Protein AF-A0A7L2GXZ4-F1 (afdb_monomer)

Nearest PDB structures (foldseek):
  8aci-assembly1_A  TM=8.952E-01  e=5.478E-05  Homo sapiens
  3erb-assembly1_A  TM=8.842E-01  e=6.610E-05  Homo sapiens
  3hs0-assembly3_I-2  TM=9.011E-01  e=2.462E-04  Homo sapiens
  2ok5-assembly1_A  TM=9.056E-01  e=3.584E-04  Homo sapiens
  2yra-assembly1_A  TM=7.769E-01  e=6.209E-05  Homo sapiens

InterPro domains:
  IPR000436 Sushi/SCR/CCP domain [PF00084] (1-55)
  IPR000436 Sushi/SCR/CCP domain [PS50923] (1-57)
  IPR000436 Sushi/SCR/CCP domain [SM00032] (1-55)
  IPR000436 Sushi/SCR/CCP domain [cd00033] (1-56)
  IPR035976 Sushi/SCR/CCP superfamily [SSF57535] (1-60)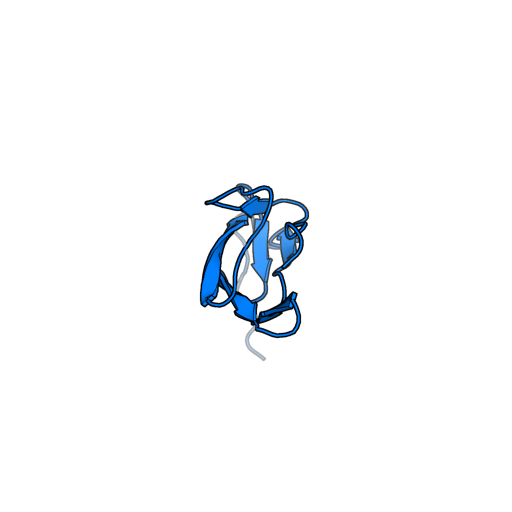
  IPR051277 SEZ6/CSMD/C4BPB Neuronal & Immune Regulators [PTHR45656] (1-65)

Solvent-accessible surface area (backbone atoms only — not comparable to full-atom values): 4274 Å² total; per-residu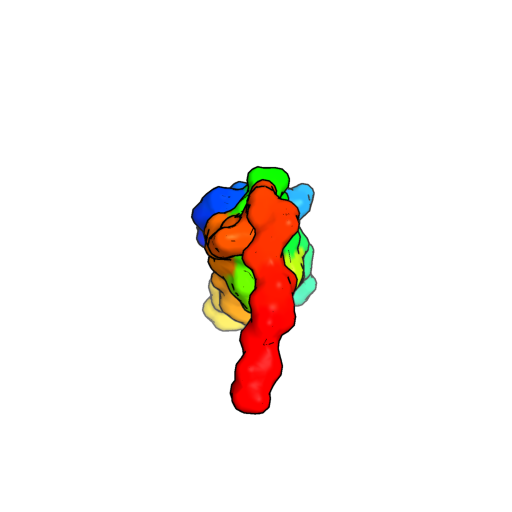e (Å²): 46,76,69,82,85,50,58,66,38,45,62,79,66,86,55,90,69,46,52,70,72,39,70,39,42,57,44,46,40,92,72,32,39,70,48,74,52,56,50,29,28,20,39,89,85,44,40,55,49,55,59,86,37,44,34,43,70,43,93,69,82,68,100,68,82,70,80,82,77,132

Sequence (70 aa):
CPAPQIRNGRITVLKYHYTYKDTVSFKCRKGFTLRGHHTAQCQADNTWDPPVPVCEQGKCQYNHCRFLPD

Secondary structure (DSSP, 8-state):
-PPP--TTEEESS--S---TT-EEEEEEPTTEEEES-SEEEE-TTS-EESPPPEEEE-S--SS-------

Structure (mmCIF, N/CA/C/O backbone):
data_AF-A0A7L2GXZ4-F1
#
_entry.id   AF-A0A7L2GXZ4-F1
#
loop_
_atom_site.group_PDB
_atom_site.id
_atom_site.type_symbol
_atom_site.label_atom_id
_atom_site.label_alt_id
_atom_site.label_comp_id
_atom_site.label_asym_id
_atom_site.label_entity_id
_atom_site.label_seq_id
_atom_site.pdbx_PDB_ins_code
_atom_site.Cartn_x
_atom_site.Cartn_y
_atom_site.Cartn_z
_atom_site.occupancy
_atom_site.B_iso_or_equiv
_atom_site.auth_seq_id
_atom_site.auth_comp_id
_atom_site.auth_asym_id
_atom_site.auth_atom_id
_atom_site.pdbx_PDB_model_num
ATOM 1 N N . CYS A 1 1 ? 0.182 1.517 -12.066 1.00 84.19 1 CYS A N 1
ATOM 2 C CA . CYS A 1 1 ? -1.203 1.574 -11.550 1.00 84.19 1 CYS A CA 1
ATOM 3 C C . CYS A 1 1 ? -1.511 2.946 -10.964 1.00 84.19 1 CYS A C 1
ATOM 5 O O . CYS A 1 1 ? -0.619 3.534 -10.348 1.00 84.19 1 CYS A O 1
ATOM 7 N N . PRO A 1 2 ? -2.744 3.459 -11.143 1.00 87.25 2 PRO A N 1
ATOM 8 C CA . PRO A 1 2 ? -3.179 4.714 -10.533 1.00 87.25 2 PRO A CA 1
ATOM 9 C C . PRO A 1 2 ? -3.261 4.578 -9.008 1.00 87.25 2 PRO A C 1
ATOM 11 O O . PRO A 1 2 ? -3.442 3.475 -8.489 1.00 87.25 2 PRO A O 1
ATOM 14 N N . ALA A 1 3 ? -3.144 5.693 -8.283 1.00 86.00 3 ALA A N 1
ATOM 15 C CA . ALA A 1 3 ? -3.249 5.691 -6.827 1.00 86.00 3 ALA A CA 1
ATOM 16 C C . ALA A 1 3 ? -4.640 5.191 -6.383 1.00 86.00 3 ALA A C 1
ATOM 18 O O . ALA A 1 3 ? -5.646 5.822 -6.730 1.00 86.00 3 ALA A O 1
ATOM 19 N N . PRO A 1 4 ? -4.729 4.071 -5.637 1.00 85.81 4 PRO A N 1
ATOM 20 C CA . PRO A 1 4 ? -6.017 3.493 -5.292 1.00 85.81 4 PRO A CA 1
ATOM 21 C C . PRO A 1 4 ? -6.783 4.426 -4.350 1.00 85.81 4 PRO A C 1
ATOM 23 O O . PRO A 1 4 ? -6.206 5.075 -3.483 1.00 85.81 4 PRO A O 1
ATOM 26 N N . GLN A 1 5 ? -8.099 4.510 -4.518 1.00 84.81 5 GLN A N 1
ATOM 27 C CA . GLN A 1 5 ? -8.961 5.320 -3.657 1.00 84.81 5 GLN A CA 1
ATOM 28 C C . GLN A 1 5 ? -9.733 4.388 -2.728 1.00 84.81 5 GLN A C 1
ATOM 30 O O . GLN A 1 5 ? -10.572 3.616 -3.181 1.00 84.81 5 GLN A O 1
ATOM 35 N N . ILE A 1 6 ? -9.451 4.448 -1.424 1.00 86.56 6 ILE A N 1
ATOM 36 C CA . ILE A 1 6 ? -10.147 3.645 -0.414 1.00 86.56 6 ILE A CA 1
ATOM 37 C C . ILE A 1 6 ? -11.035 4.533 0.457 1.00 86.56 6 ILE A C 1
ATOM 39 O O . ILE A 1 6 ? -10.564 5.417 1.175 1.00 86.56 6 ILE A O 1
ATOM 43 N N . ARG A 1 7 ? -12.347 4.292 0.421 1.00 86.06 7 ARG A N 1
ATOM 44 C CA . ARG A 1 7 ? -13.302 5.030 1.255 1.00 86.06 7 ARG A CA 1
ATOM 45 C C . ARG A 1 7 ? -13.228 4.523 2.691 1.00 86.06 7 ARG A C 1
ATOM 47 O O . ARG A 1 7 ? -13.196 3.320 2.916 1.00 86.06 7 ARG A O 1
ATOM 54 N N . ASN A 1 8 ? -13.185 5.438 3.658 1.00 86.75 8 ASN A N 1
ATOM 55 C CA . ASN A 1 8 ? -13.137 5.148 5.101 1.00 86.75 8 ASN A CA 1
ATOM 56 C C . ASN A 1 8 ? -11.926 4.294 5.537 1.00 86.75 8 ASN A C 1
ATOM 58 O O . ASN A 1 8 ? -11.910 3.707 6.623 1.00 86.75 8 ASN A O 1
ATOM 62 N N . GLY A 1 9 ? -10.878 4.291 4.715 1.00 88.38 9 GLY A N 1
ATOM 63 C CA . GLY A 1 9 ? -9.595 3.664 4.989 1.00 88.38 9 GLY A CA 1
ATOM 64 C C . GLY A 1 9 ? -8.428 4.569 4.621 1.00 88.38 9 GLY A C 1
ATOM 65 O O . GLY A 1 9 ? -8.589 5.757 4.349 1.00 88.38 9 GLY A O 1
ATOM 66 N N . ARG A 1 10 ? -7.232 3.994 4.665 1.00 89.19 10 ARG A N 1
ATOM 67 C CA . ARG A 1 10 ? -5.967 4.601 4.256 1.00 89.19 10 ARG A CA 1
ATOM 68 C C . ARG A 1 10 ? -5.044 3.527 3.701 1.00 89.19 10 ARG A C 1
ATOM 70 O O . ARG A 1 10 ? -5.159 2.361 4.073 1.00 89.19 10 ARG A O 1
ATOM 77 N N . ILE A 1 11 ? -4.120 3.931 2.844 1.00 89.25 11 ILE A N 1
ATOM 78 C CA . ILE A 1 11 ? -3.077 3.057 2.307 1.00 89.25 11 ILE A CA 1
ATOM 79 C C . ILE A 1 11 ? -1.831 3.241 3.171 1.00 89.25 11 ILE A C 1
ATOM 81 O O . ILE A 1 11 ? -1.525 4.362 3.574 1.00 89.25 11 ILE A O 1
ATOM 85 N N . THR A 1 12 ? -1.119 2.160 3.477 1.00 84.75 12 THR A N 1
ATOM 86 C CA . THR A 1 12 ? 0.116 2.224 4.275 1.00 84.75 12 THR A CA 1
ATOM 87 C C . THR A 1 12 ? 1.247 2.925 3.519 1.00 84.75 12 THR A C 1
ATOM 89 O O . THR A 1 12 ? 2.050 3.622 4.128 1.00 84.75 12 THR A O 1
ATOM 92 N N . VAL A 1 13 ? 1.291 2.769 2.194 1.00 83.81 13 VAL A N 1
ATOM 93 C CA . VAL A 1 13 ? 2.333 3.324 1.323 1.00 83.81 13 VAL A CA 1
ATOM 94 C C . VAL A 1 13 ? 1.671 4.183 0.251 1.00 83.81 13 VAL A C 1
ATOM 96 O O . VAL A 1 13 ? 1.126 3.648 -0.712 1.00 83.81 13 VAL A O 1
ATOM 99 N N . LEU A 1 14 ? 1.699 5.505 0.427 1.00 82.62 14 LEU A N 1
ATOM 100 C CA . LEU A 1 14 ? 1.206 6.478 -0.552 1.00 82.62 14 LEU A CA 1
ATOM 101 C C . LEU A 1 14 ? 2.329 6.833 -1.530 1.00 82.62 14 LEU A C 1
ATOM 103 O O . LEU A 1 14 ? 3.343 7.404 -1.134 1.00 82.62 14 LEU A O 1
ATOM 107 N N . LYS A 1 15 ? 2.139 6.498 -2.807 1.00 84.94 15 LYS A N 1
ATOM 108 C CA . LYS A 1 15 ? 3.019 6.898 -3.910 1.00 84.94 15 LYS A CA 1
ATOM 109 C C . LYS A 1 15 ? 2.196 7.593 -4.988 1.00 84.94 15 LYS A C 1
ATOM 111 O O . LYS A 1 15 ? 1.025 7.275 -5.183 1.00 84.94 15 LYS A O 1
ATOM 116 N N . TYR A 1 16 ? 2.832 8.502 -5.720 1.00 80.75 16 TYR A N 1
ATOM 117 C CA . TYR A 1 16 ? 2.231 9.131 -6.899 1.00 80.75 16 TYR A CA 1
ATOM 118 C C . TYR A 1 16 ? 2.102 8.159 -8.079 1.00 80.75 16 TYR A C 1
ATOM 120 O O . TYR A 1 16 ? 1.192 8.295 -8.891 1.00 80.75 16 TYR A O 1
ATOM 128 N N . HIS A 1 17 ? 2.998 7.174 -8.163 1.00 83.81 17 HIS A N 1
ATOM 129 C CA . HIS A 1 17 ? 3.003 6.153 -9.204 1.00 83.81 17 HIS A CA 1
ATOM 130 C C . HIS A 1 17 ? 3.424 4.802 -8.624 1.00 83.81 17 HIS A C 1
ATOM 132 O O . HIS A 1 17 ? 4.403 4.727 -7.880 1.00 83.81 17 HIS A O 1
ATOM 138 N N . TYR A 1 18 ? 2.687 3.753 -8.989 1.00 89.12 18 TYR A N 1
ATOM 139 C CA . TYR A 1 18 ? 2.992 2.364 -8.639 1.00 89.12 18 TYR A CA 1
ATOM 140 C C . TYR A 1 18 ? 3.389 1.591 -9.893 1.00 89.12 18 TYR A C 1
ATOM 142 O O . TYR A 1 18 ? 2.713 1.710 -10.925 1.00 89.12 18 TYR A O 1
ATOM 150 N N . THR A 1 19 ? 4.460 0.808 -9.804 1.00 90.88 19 THR A N 1
ATOM 151 C CA . THR A 1 19 ? 4.988 -0.010 -10.905 1.00 90.88 19 THR A CA 1
ATOM 152 C C . THR A 1 19 ? 4.516 -1.459 -10.806 1.00 90.88 19 THR A C 1
ATOM 154 O O . THR A 1 19 ? 3.944 -1.878 -9.805 1.00 90.88 19 THR A O 1
ATOM 157 N N . TYR A 1 20 ? 4.717 -2.243 -11.866 1.00 9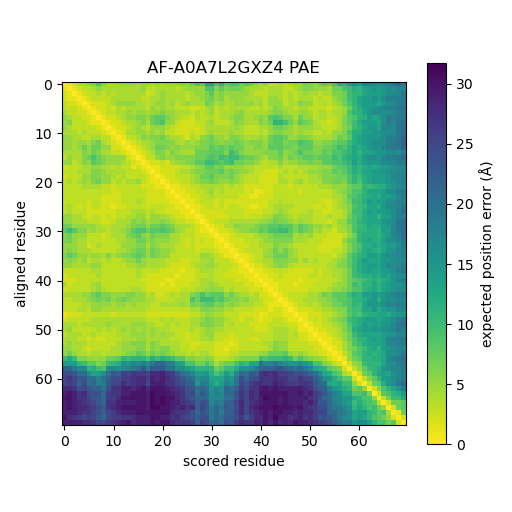0.81 20 TYR A N 1
ATOM 158 C CA . TYR A 1 20 ? 4.382 -3.668 -11.865 1.00 90.81 20 TYR A CA 1
ATOM 159 C C . TYR A 1 20 ? 5.009 -4.391 -10.659 1.00 90.81 20 TYR A C 1
ATOM 161 O O . TYR A 1 20 ? 6.181 -4.172 -10.352 1.00 90.81 20 TYR A O 1
ATOM 169 N N . LYS A 1 21 ? 4.223 -5.247 -9.991 1.00 90.62 21 LYS A N 1
ATOM 170 C CA . LYS A 1 21 ? 4.545 -5.945 -8.730 1.00 90.62 21 LYS A CA 1
ATOM 171 C C . LYS A 1 21 ? 4.638 -5.067 -7.475 1.00 90.62 21 LYS A C 1
ATOM 173 O O . LYS A 1 21 ? 4.825 -5.618 -6.388 1.00 90.62 21 LYS A O 1
ATOM 178 N N . ASP A 1 22 ? 4.441 -3.746 -7.560 1.00 91.38 22 ASP A N 1
ATOM 179 C CA . ASP A 1 22 ? 4.287 -2.934 -6.347 1.00 91.38 22 ASP A CA 1
ATOM 180 C C . ASP A 1 22 ? 3.067 -3.421 -5.566 1.00 91.38 22 ASP A C 1
ATOM 182 O O . ASP A 1 22 ? 1.978 -3.586 -6.115 1.00 91.38 22 ASP A O 1
ATOM 186 N N . THR A 1 23 ? 3.250 -3.621 -4.265 1.00 90.81 23 THR A N 1
ATOM 187 C CA . THR A 1 23 ? 2.189 -4.079 -3.370 1.00 90.81 23 THR A CA 1
ATOM 188 C C . THR A 1 23 ? 1.844 -2.976 -2.383 1.00 90.81 23 THR A C 1
ATOM 190 O O . THR A 1 23 ? 2.722 -2.375 -1.761 1.00 90.81 23 THR A O 1
ATOM 193 N N . VAL A 1 24 ? 0.552 -2.711 -2.227 1.00 90.81 24 VAL A N 1
ATOM 194 C CA . VAL A 1 24 ? 0.022 -1.746 -1.264 1.00 90.81 24 VAL A CA 1
ATOM 195 C C . VAL A 1 24 ? -0.817 -2.458 -0.226 1.00 90.81 24 VAL A C 1
ATOM 197 O O . VAL A 1 24 ? -1.539 -3.399 -0.542 1.00 90.81 24 VAL A O 1
ATOM 200 N N . SER A 1 25 ? -0.744 -1.991 1.017 1.00 91.12 25 SER A N 1
ATOM 201 C CA . SER A 1 25 ? -1.599 -2.476 2.098 1.00 91.12 25 SER A CA 1
ATOM 202 C C . SER A 1 25 ? -2.645 -1.431 2.445 1.00 91.12 25 SER A C 1
ATOM 204 O O . SER A 1 25 ? -2.349 -0.238 2.536 1.00 91.12 25 SER A O 1
ATOM 206 N N . PHE A 1 26 ? -3.859 -1.895 2.693 1.00 91.00 26 PHE A N 1
ATOM 207 C CA . PHE A 1 26 ? -5.015 -1.096 3.046 1.00 91.00 26 PHE A CA 1
ATOM 208 C C . PHE A 1 26 ? -5.336 -1.256 4.526 1.00 91.00 26 PHE A C 1
ATOM 210 O O . PHE A 1 26 ? -5.301 -2.350 5.088 1.00 91.00 26 PHE A O 1
ATOM 217 N N . LYS A 1 27 ? -5.681 -0.142 5.167 1.00 88.56 27 LYS A N 1
ATOM 218 C CA . LYS A 1 27 ? -6.016 -0.088 6.585 1.00 88.56 27 LYS A CA 1
ATOM 219 C C . LYS A 1 27 ? -7.277 0.733 6.784 1.00 88.56 27 LYS A C 1
ATOM 221 O O . LYS A 1 27 ? -7.296 1.928 6.500 1.00 88.56 27 LYS A O 1
ATOM 226 N N . CYS A 1 28 ? -8.320 0.108 7.311 1.00 88.25 28 CYS A N 1
ATOM 227 C CA . CYS A 1 28 ? -9.557 0.807 7.627 1.00 88.25 28 CYS A CA 1
ATOM 228 C C . CYS A 1 28 ? -9.425 1.688 8.874 1.00 88.25 28 CYS A C 1
ATOM 230 O O . CYS A 1 28 ? -8.545 1.490 9.721 1.00 88.25 28 CYS A O 1
ATOM 232 N N . ARG A 1 29 ? -10.289 2.705 8.971 1.00 86.31 29 ARG A N 1
ATOM 233 C CA . ARG A 1 29 ? -10.424 3.512 10.191 1.00 86.31 29 ARG A CA 1
ATOM 234 C C . ARG A 1 29 ? -10.970 2.653 11.338 1.00 86.31 29 ARG A C 1
ATOM 236 O O . ARG A 1 29 ? -11.612 1.630 11.117 1.00 86.31 29 ARG A O 1
ATOM 243 N N . LYS A 1 30 ? -10.721 3.074 12.581 1.00 81.94 30 LYS A N 1
ATOM 244 C CA . LYS A 1 30 ? -11.221 2.376 13.777 1.00 81.94 30 LYS A CA 1
ATOM 245 C C . LYS A 1 30 ? -12.757 2.290 13.713 1.00 81.94 30 LYS A C 1
ATOM 247 O O . LYS A 1 30 ? -13.400 3.302 13.453 1.00 81.94 30 LYS A O 1
ATOM 252 N N . GLY A 1 31 ? -13.320 1.096 13.907 1.00 80.38 31 GLY A N 1
ATOM 253 C CA . GLY A 1 31 ? -14.764 0.834 13.782 1.00 80.38 31 GLY A CA 1
ATOM 254 C C . GLY A 1 31 ? -15.238 0.399 12.385 1.00 80.38 31 GLY A C 1
ATOM 255 O O . GLY A 1 31 ? -16.407 0.055 12.218 1.00 80.38 31 GLY A O 1
ATOM 256 N N . PHE A 1 32 ? -14.348 0.372 11.391 1.00 84.81 32 PHE A N 1
ATOM 257 C CA . PHE A 1 32 ? -14.631 -0.143 10.051 1.00 84.81 32 PHE A CA 1
ATOM 258 C C . PHE A 1 32 ? -13.930 -1.482 9.834 1.00 84.81 32 PHE A C 1
ATOM 260 O O . PHE A 1 32 ? -12.778 -1.664 10.233 1.00 84.81 32 PHE A O 1
ATOM 267 N N . THR A 1 33 ? -14.622 -2.397 9.167 1.00 84.00 33 THR A N 1
ATOM 268 C CA . THR A 1 33 ? -14.115 -3.713 8.789 1.00 84.00 33 THR A CA 1
ATOM 269 C C . THR A 1 33 ? -13.727 -3.680 7.319 1.00 84.00 33 THR A C 1
ATOM 271 O O . THR A 1 33 ? -14.493 -3.221 6.471 1.00 84.00 33 THR A O 1
ATOM 274 N N . LEU A 1 34 ? -12.521 -4.152 7.012 1.00 87.50 34 LEU A N 1
ATOM 275 C CA . LEU A 1 34 ? -12.070 -4.262 5.634 1.00 87.50 34 LEU A CA 1
ATOM 276 C C . LEU A 1 34 ? -12.755 -5.459 4.980 1.00 87.50 34 LEU A C 1
ATOM 278 O O . LEU A 1 34 ? -12.593 -6.589 5.435 1.00 87.50 34 LEU A O 1
ATOM 282 N N . ARG A 1 35 ? -13.517 -5.209 3.916 1.00 87.94 35 ARG A N 1
ATOM 283 C CA . ARG A 1 35 ? -14.129 -6.256 3.107 1.00 87.94 35 ARG A CA 1
ATOM 284 C C . ARG A 1 35 ? -13.355 -6.414 1.806 1.00 87.94 35 ARG A C 1
ATOM 286 O O . ARG A 1 35 ? -13.276 -5.486 1.001 1.00 87.94 35 ARG A O 1
ATOM 293 N N . GLY A 1 36 ? -12.791 -7.602 1.624 1.00 86.19 36 GLY A N 1
ATOM 294 C CA . GLY A 1 36 ? -11.883 -7.920 0.527 1.00 86.19 36 GLY A CA 1
ATOM 295 C C . GLY A 1 36 ? -10.475 -8.195 1.043 1.00 86.19 36 GLY A C 1
ATOM 296 O O . GLY A 1 36 ? -10.298 -8.670 2.163 1.00 86.19 36 GLY A O 1
ATOM 297 N N . HIS A 1 37 ? -9.472 -7.908 0.218 1.00 89.50 37 HIS A N 1
ATOM 298 C CA . HIS A 1 37 ? -8.079 -8.193 0.537 1.00 89.50 37 HIS A CA 1
ATOM 299 C C . HIS A 1 37 ? -7.388 -7.012 1.217 1.00 89.50 37 HIS A C 1
ATOM 301 O O . HIS A 1 37 ? -7.498 -5.873 0.774 1.00 89.50 37 HIS A O 1
ATOM 307 N N . HIS A 1 38 ? -6.611 -7.280 2.267 1.00 88.62 38 HIS A N 1
ATOM 308 C CA . HIS A 1 38 ? -5.825 -6.249 2.954 1.00 88.62 38 HIS A CA 1
ATOM 309 C C . HIS A 1 38 ? -4.692 -5.683 2.093 1.00 88.62 38 HIS A C 1
ATOM 311 O O . HIS A 1 38 ? -4.137 -4.639 2.429 1.00 88.62 38 HIS A O 1
ATOM 317 N N . THR A 1 39 ? -4.334 -6.356 1.003 1.00 91.38 39 THR A N 1
ATOM 318 C CA . THR A 1 39 ? -3.243 -5.974 0.110 1.00 91.38 39 THR A CA 1
ATOM 319 C C . THR A 1 39 ? -3.660 -6.105 -1.342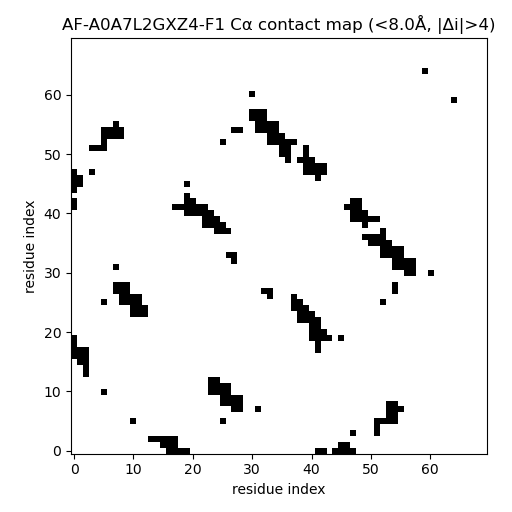 1.00 91.38 39 THR A C 1
ATOM 321 O O . THR A 1 39 ? -4.325 -7.075 -1.689 1.00 91.38 39 THR A O 1
ATOM 324 N N . ALA A 1 40 ? -3.222 -5.177 -2.189 1.00 92.00 40 ALA A N 1
ATOM 325 C CA . ALA A 1 40 ? -3.349 -5.294 -3.639 1.00 92.00 40 ALA A CA 1
ATOM 326 C C . ALA A 1 40 ? -1.987 -5.128 -4.298 1.00 92.00 40 ALA A C 1
ATOM 328 O O . ALA A 1 40 ? -1.150 -4.353 -3.827 1.00 92.00 40 ALA A O 1
ATOM 329 N N . GLN A 1 41 ? -1.787 -5.842 -5.398 1.00 92.44 41 GLN A N 1
ATOM 330 C CA . GLN A 1 41 ? -0.592 -5.768 -6.214 1.00 92.44 41 GLN A CA 1
ATOM 331 C C . GLN A 1 41 ? -0.909 -5.114 -7.557 1.00 92.44 41 GLN A C 1
ATOM 333 O O . GLN A 1 41 ? -1.946 -5.364 -8.169 1.00 92.44 41 GLN A O 1
ATOM 338 N N . CYS A 1 42 ? -0.006 -4.254 -8.011 1.00 92.19 42 CYS A N 1
ATOM 339 C CA . CYS A 1 42 ? -0.116 -3.625 -9.311 1.00 92.19 42 CYS A CA 1
ATOM 340 C C . CYS A 1 42 ? 0.251 -4.622 -10.418 1.00 92.19 42 CYS A C 1
ATOM 342 O O . CYS A 1 42 ? 1.388 -5.100 -10.485 1.00 92.19 42 CYS A O 1
ATOM 344 N N . GLN A 1 43 ? -0.713 -4.913 -11.289 1.00 92.50 43 GLN A N 1
ATOM 345 C CA . GLN A 1 43 ? -0.542 -5.773 -12.457 1.00 92.50 43 GLN A CA 1
ATOM 346 C C . GLN A 1 43 ? 0.037 -5.008 -13.652 1.00 92.50 43 GLN A C 1
ATOM 348 O O . GLN A 1 43 ? 0.104 -3.774 -13.661 1.00 92.50 43 GLN A O 1
ATOM 353 N N . ALA A 1 44 ? 0.482 -5.761 -14.662 1.00 90.56 44 ALA A N 1
ATOM 354 C CA . ALA A 1 44 ? 1.031 -5.207 -15.898 1.00 90.56 44 ALA A CA 1
ATOM 355 C C . ALA A 1 44 ? -0.017 -4.392 -16.680 1.00 90.56 44 ALA A C 1
ATOM 357 O O . ALA A 1 44 ? 0.339 -3.423 -17.337 1.00 90.56 44 ALA A O 1
ATOM 358 N N . ASP A 1 45 ? -1.302 -4.717 -16.514 1.00 90.44 45 ASP A N 1
ATOM 359 C CA . ASP A 1 45 ? -2.455 -4.016 -17.096 1.00 90.44 45 ASP A CA 1
ATOM 360 C C . ASP A 1 45 ? -2.831 -2.713 -16.368 1.00 90.44 45 ASP A C 1
ATOM 362 O O . ASP A 1 45 ? -3.925 -2.177 -16.539 1.00 90.44 45 ASP A O 1
ATOM 366 N N . ASN A 1 46 ? -1.952 -2.199 -15.503 1.00 86.81 46 ASN A N 1
ATOM 367 C CA . ASN A 1 46 ? -2.192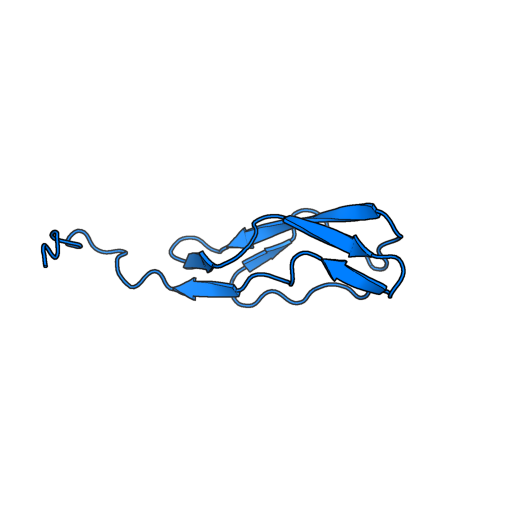 -1.014 -14.677 1.00 86.81 46 ASN A CA 1
ATOM 368 C C . ASN A 1 46 ? -3.395 -1.135 -13.720 1.00 86.81 46 ASN A C 1
ATOM 370 O O . ASN A 1 46 ? -3.845 -0.123 -13.171 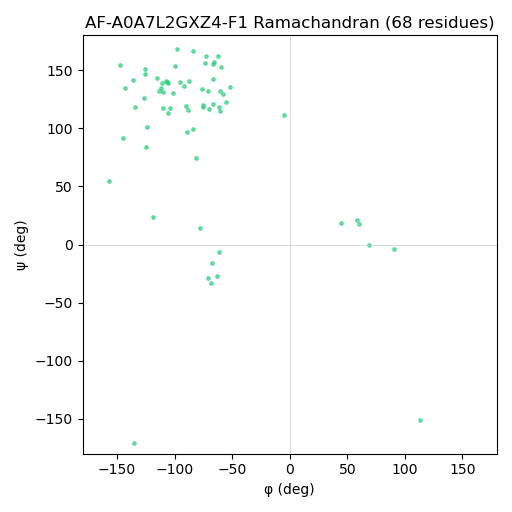1.00 86.81 46 ASN A O 1
ATOM 374 N N . THR A 1 47 ? -3.860 -2.354 -13.460 1.00 90.00 47 THR A N 1
ATOM 375 C CA . THR A 1 47 ? -4.949 -2.681 -12.537 1.00 90.00 47 THR A CA 1
ATOM 376 C C . THR A 1 47 ? -4.420 -3.174 -11.192 1.00 90.00 47 THR A C 1
ATOM 378 O O . THR A 1 47 ? -3.302 -3.679 -11.072 1.00 90.00 47 THR A O 1
ATOM 381 N N . TRP A 1 48 ? -5.226 -2.985 -10.149 1.00 91.00 48 TRP A N 1
ATOM 382 C CA . TRP A 1 48 ? -4.950 -3.533 -8.825 1.00 91.00 48 TRP A CA 1
ATOM 383 C C . TRP A 1 48 ? -5.583 -4.911 -8.719 1.00 91.00 48 TRP A C 1
ATOM 385 O O . TRP A 1 48 ? -6.805 -5.019 -8.824 1.00 91.00 48 TRP A O 1
ATOM 395 N N . ASP A 1 49 ? -4.755 -5.926 -8.490 1.00 91.31 49 ASP A N 1
ATOM 396 C CA . ASP A 1 49 ? -5.207 -7.284 -8.230 1.00 91.31 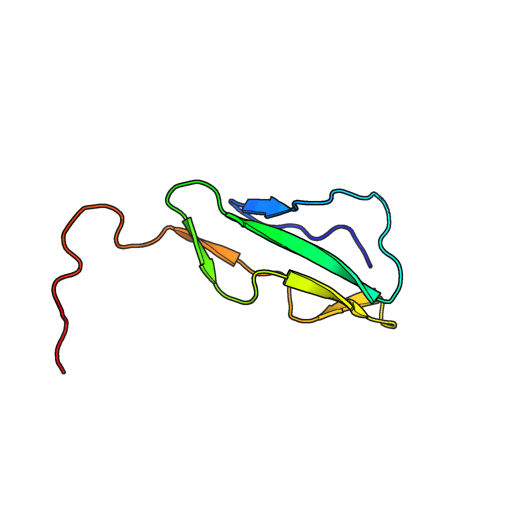49 ASP A CA 1
ATOM 397 C C . ASP A 1 49 ? -4.588 -7.821 -6.929 1.00 91.31 49 ASP A C 1
ATOM 399 O O . ASP A 1 49 ? -3.365 -7.758 -6.756 1.00 91.31 49 ASP A O 1
ATOM 403 N N . PRO A 1 50 ? -5.397 -8.314 -5.980 1.00 90.19 50 PRO A N 1
ATOM 404 C CA . PRO A 1 50 ? -6.865 -8.278 -5.961 1.00 90.19 50 PRO A CA 1
ATOM 405 C C . PRO A 1 50 ? -7.435 -6.838 -5.935 1.00 90.19 50 PRO A C 1
ATOM 407 O O . PRO A 1 50 ? -6.709 -5.892 -5.608 1.00 90.19 50 PRO A O 1
ATOM 410 N N . PRO A 1 51 ? -8.724 -6.642 -6.283 1.00 88.88 51 PRO A N 1
ATOM 411 C CA . PRO A 1 51 ? -9.334 -5.317 -6.385 1.00 88.88 51 PRO A CA 1
ATOM 412 C C . PRO A 1 51 ? -9.291 -4.546 -5.062 1.00 88.88 51 PRO A C 1
ATOM 414 O O . PRO A 1 51 ? -9.290 -5.126 -3.973 1.00 88.88 51 PRO A O 1
ATOM 417 N N . VAL A 1 52 ? -9.291 -3.211 -5.165 1.00 88.25 52 VAL A N 1
ATOM 418 C CA . VAL A 1 52 ? -9.220 -2.304 -4.010 1.00 88.25 52 VAL A CA 1
ATOM 419 C C . VAL A 1 52 ? -10.360 -2.618 -3.027 1.00 88.25 52 VAL A C 1
ATOM 421 O O . VAL A 1 52 ? -11.529 -2.574 -3.420 1.00 88.25 52 VAL A 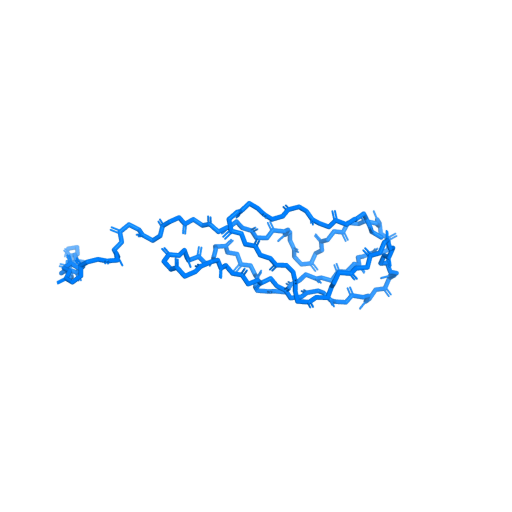O 1
ATOM 424 N N . PRO A 1 53 ? -10.054 -2.926 -1.755 1.00 90.31 53 PRO A N 1
ATOM 425 C CA . PRO A 1 53 ? -11.060 -3.317 -0.780 1.00 90.31 53 PRO A CA 1
ATOM 426 C C . PRO A 1 53 ? -11.908 -2.125 -0.334 1.00 90.31 53 PRO A C 1
ATOM 428 O O . PRO A 1 53 ? -11.508 -0.961 -0.435 1.00 90.31 53 PRO A O 1
ATOM 431 N N . VAL A 1 54 ? -13.063 -2.431 0.255 1.00 88.88 54 VAL A N 1
ATOM 432 C CA . VAL A 1 54 ? -13.970 -1.424 0.813 1.00 88.88 54 VAL A CA 1
ATOM 433 C C . VAL A 1 54 ? -13.968 -1.532 2.332 1.00 88.88 54 VAL A C 1
ATOM 435 O O . VAL A 1 54 ? -14.112 -2.616 2.893 1.00 88.88 54 VAL A O 1
ATOM 438 N N . CYS A 1 55 ? -13.812 -0.399 3.015 1.00 88.44 55 CYS A N 1
ATOM 439 C CA . CYS A 1 55 ? -14.014 -0.333 4.456 1.00 88.44 55 CYS A CA 1
ATOM 440 C C . CYS A 1 55 ? -15.500 -0.134 4.741 1.00 88.44 55 CYS A C 1
ATOM 442 O O . CYS A 1 55 ? -16.013 0.985 4.663 1.00 88.44 55 CYS A O 1
ATOM 444 N N . GLU A 1 56 ? -16.187 -1.220 5.073 1.00 85.81 56 GLU A N 1
ATOM 445 C CA . GLU A 1 56 ? -17.582 -1.165 5.490 1.00 85.81 56 GLU A CA 1
ATOM 446 C C . GLU A 1 56 ? -17.649 -0.920 6.996 1.00 85.81 56 GLU A C 1
ATOM 448 O O . GLU A 1 56 ? -16.825 -1.415 7.768 1.00 85.81 56 GLU A O 1
ATOM 453 N N . GLN A 1 57 ? -18.603 -0.100 7.438 1.00 78.88 57 GLN A N 1
ATOM 454 C CA . GLN A 1 57 ? -18.794 0.097 8.869 1.00 78.88 57 GLN A CA 1
ATOM 455 C C . GLN A 1 57 ? -19.276 -1.227 9.448 1.00 78.88 57 GLN A C 1
ATOM 457 O O . GLN A 1 57 ? -20.292 -1.764 9.003 1.00 78.88 57 GLN A O 1
ATOM 462 N N . GLY A 1 58 ? -18.529 -1.781 10.403 1.00 66.25 58 GLY A N 1
ATOM 463 C CA . GLY A 1 58 ? -18.936 -3.026 11.031 1.00 66.25 58 GLY A CA 1
ATOM 464 C C . GLY A 1 58 ? -20.286 -2.800 11.702 1.00 66.25 58 GLY A C 1
ATOM 465 O O . GLY A 1 58 ? -20.367 -2.024 12.651 1.00 66.25 58 GLY A O 1
ATOM 466 N N . LYS A 1 59 ? -21.343 -3.475 11.233 1.00 58.50 59 LYS A N 1
ATOM 467 C CA . LYS A 1 59 ? -22.680 -3.402 11.853 1.00 58.50 59 LYS A CA 1
ATOM 468 C C . LYS A 1 59 ? -22.707 -3.909 13.307 1.00 58.50 59 LYS A C 1
ATOM 470 O O . LYS A 1 59 ? -23.711 -3.737 13.981 1.00 58.50 59 LYS A O 1
ATOM 475 N N . CYS A 1 60 ? -21.606 -4.465 13.814 1.00 58.69 60 CYS A N 1
ATOM 476 C CA . CYS A 1 60 ? -21.428 -4.837 15.214 1.00 58.69 60 CYS A CA 1
ATOM 477 C C . CYS A 1 60 ? -20.171 -4.175 15.788 1.00 58.69 60 CYS A C 1
ATOM 479 O O . CYS A 1 60 ? -19.103 -4.777 15.841 1.00 58.69 60 CYS A O 1
ATOM 481 N N . GLN A 1 61 ? -20.303 -2.922 16.224 1.00 57.38 61 GLN A N 1
ATOM 482 C CA . GLN A 1 61 ? -19.314 -2.234 17.069 1.00 57.38 61 GLN A CA 1
ATOM 483 C C . GLN A 1 61 ? -19.899 -1.828 18.425 1.00 57.38 61 GLN A C 1
ATOM 485 O O . GLN A 1 61 ? -19.391 -0.924 19.071 1.00 57.38 61 GLN A O 1
ATOM 490 N N . TYR A 1 62 ? -20.954 -2.511 18.873 1.00 53.19 62 TYR A N 1
ATOM 491 C CA . TYR A 1 62 ? -21.442 -2.423 20.246 1.00 53.19 62 TYR A CA 1
ATOM 492 C C . TYR A 1 62 ? -21.958 -3.797 20.678 1.00 53.19 62 TYR A C 1
ATOM 494 O O . TYR A 1 62 ? -23.092 -4.165 20.407 1.00 53.19 62 TYR A O 1
ATOM 502 N N . ASN A 1 63 ? -21.066 -4.584 21.277 1.00 53.50 63 ASN A N 1
ATOM 503 C CA . ASN A 1 63 ? -21.322 -5.594 22.309 1.00 53.50 63 ASN A CA 1
ATOM 504 C C . ASN A 1 63 ? -22.504 -6.593 22.199 1.00 53.50 63 ASN A C 1
ATOM 506 O O . ASN A 1 63 ? -22.857 -7.182 23.217 1.00 53.50 63 ASN A O 1
ATOM 510 N N . HIS A 1 64 ? -23.116 -6.842 21.036 1.00 60.56 64 HIS A N 1
ATOM 511 C CA . HIS A 1 64 ? -24.174 -7.859 20.934 1.00 60.56 64 HIS A CA 1
ATOM 512 C C . HIS A 1 64 ? -24.383 -8.421 19.517 1.00 60.56 64 HIS A C 1
ATOM 514 O O . HIS A 1 64 ? -25.496 -8.449 19.000 1.00 60.56 64 HIS A O 1
ATOM 520 N N . CYS A 1 65 ? -23.328 -8.938 18.885 1.00 56.94 65 CYS A N 1
ATOM 521 C CA . CYS A 1 65 ? -23.522 -9.935 17.828 1.00 56.94 65 CYS A CA 1
ATOM 522 C C . CYS A 1 65 ? -23.735 -11.302 18.508 1.00 56.94 65 CYS A C 1
ATOM 524 O O . CYS A 1 65 ? -22.826 -12.127 18.588 1.00 56.94 65 CYS A O 1
ATOM 526 N N . ARG A 1 66 ? -24.921 -11.507 19.098 1.00 57.75 66 ARG A N 1
ATOM 527 C CA . ARG A 1 66 ? -25.337 -12.823 19.596 1.00 57.75 66 ARG A CA 1
ATOM 528 C C . ARG A 1 66 ? -25.581 -13.700 18.374 1.00 57.75 66 ARG A C 1
ATOM 530 O O . ARG A 1 66 ? -26.420 -13.352 17.551 1.00 57.75 66 ARG A O 1
ATOM 537 N N . PHE A 1 67 ? -24.779 -14.759 18.268 1.00 54.72 67 PHE A N 1
ATOM 538 C CA . PHE A 1 67 ? -25.006 -15.978 17.493 1.00 54.72 67 PHE A CA 1
ATOM 539 C C . PHE A 1 67 ? -26.392 -16.028 16.831 1.00 54.72 67 PHE A C 1
A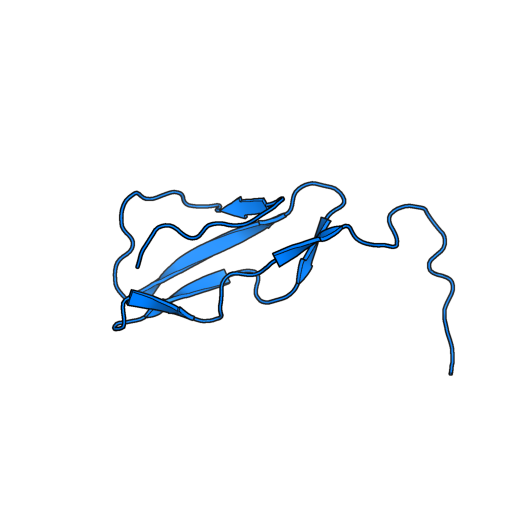TOM 541 O O . PHE A 1 67 ? -27.394 -16.162 17.531 1.00 54.72 67 PHE A O 1
ATOM 548 N N . LEU A 1 68 ? -26.431 -15.946 15.501 1.00 56.12 68 LEU A N 1
ATOM 549 C CA . LEU A 1 68 ? -27.526 -16.504 14.714 1.00 56.12 68 LEU A CA 1
ATOM 550 C C . LEU A 1 68 ? -27.128 -17.956 14.405 1.00 56.12 68 LEU A C 1
ATOM 552 O O . LEU A 1 68 ? -26.307 -18.151 13.507 1.00 56.12 68 LEU A O 1
ATOM 556 N N . PRO A 1 69 ? -27.585 -18.963 15.171 1.00 60.53 69 PRO A N 1
ATOM 557 C CA . PRO A 1 69 ? -27.727 -20.294 14.612 1.00 60.53 69 PRO A CA 1
ATOM 558 C C . PRO A 1 69 ? -28.913 -20.270 13.640 1.00 60.53 69 PRO A C 1
ATOM 560 O O . PRO A 1 69 ? -29.960 -19.702 13.961 1.00 60.53 69 PRO A O 1
ATOM 563 N N . ASP A 1 70 ? -28.682 -20.819 12.451 1.00 51.06 70 ASP A N 1
ATOM 564 C CA . ASP A 1 70 ? -29.732 -21.307 11.552 1.00 51.06 70 ASP A CA 1
ATOM 565 C C . ASP A 1 70 ? -30.627 -22.315 12.299 1.00 51.06 70 ASP A C 1
ATOM 567 O O . ASP A 1 70 ? -30.059 -23.137 13.066 1.00 51.06 70 ASP A O 1
#

Foldseek 3Di:
DQFDDEPQKDKPDDDRDDDAQDKIAIGHDPQWDWDDDRMWGQHPVRATPPHDIYTHRPPDPDDDPPDDDD

Mean predicted aligned error: 8.42 Å

pLDDT: mean 82.16, std 12.32, range [51.06, 92.5]

Radius of gyration: 14.88 Å; Cα contacts (8 Å, |Δi|>4): 131; chains: 1; bounding box: 35×30×39 Å

Organism: Nyctibius grandis (NCBI:txid48427)